Protein AF-A0A0W8FXA2-F1 (afdb_monomer_lite)

Radius of gyration: 19.08 Å; chains: 1; bounding box: 35×36×41 Å

Organism: NCBI:txid938273

Sequence (66 aa):
MSIDEMKSLVSKLVEEKLTELLGDPDSNSELKESVKRRLKASFESEEQGKIGESAEEFAEKLGLKW

pLDDT: mean 87.75, std 7.1, range [61.62, 96.44]

Structure (mmCIF, N/CA/C/O backbone):
data_AF-A0A0W8FXA2-F1
#
_entry.id   AF-A0A0W8FXA2-F1
#
loop_
_atom_site.group_PDB
_atom_site.id
_atom_site.type_symbol
_atom_site.label_atom_id
_atom_site.label_alt_id
_atom_site.label_comp_id
_atom_site.label_asym_id
_atom_site.label_entity_id
_atom_site.label_seq_id
_atom_site.pdbx_PDB_ins_code
_atom_site.Cartn_x
_atom_site.Cartn_y
_atom_site.Cartn_z
_atom_site.occupancy
_atom_site.B_iso_or_equiv
_atom_site.auth_seq_id
_atom_site.auth_comp_id
_atom_site.auth_asym_id
_atom_site.auth_atom_id
_atom_site.pdbx_PDB_model_num
ATOM 1 N N . MET A 1 1 ? 19.298 -16.805 -15.678 1.00 61.62 1 MET A N 1
ATOM 2 C CA . MET A 1 1 ? 18.653 -15.492 -15.836 1.00 61.62 1 MET A CA 1
ATOM 3 C C . MET A 1 1 ? 18.163 -15.342 -17.261 1.00 61.62 1 MET A C 1
ATOM 5 O O . MET A 1 1 ? 18.979 -15.233 -18.171 1.00 61.62 1 MET A O 1
ATOM 9 N N . SER A 1 2 ? 16.849 -15.389 -17.447 1.00 92.19 2 SER A N 1
ATOM 10 C CA . SER A 1 2 ? 16.181 -15.011 -18.693 1.00 92.19 2 SER A CA 1
ATOM 11 C C . SER A 1 2 ? 16.208 -13.489 -18.883 1.00 92.19 2 SER A C 1
ATOM 13 O O . SER A 1 2 ? 16.371 -12.727 -17.927 1.00 92.19 2 SER A O 1
ATOM 15 N N . ILE A 1 3 ? 16.003 -13.038 -20.120 1.00 93.44 3 ILE A N 1
ATOM 16 C CA . ILE A 1 3 ? 15.810 -11.621 -20.450 1.00 93.44 3 ILE A CA 1
ATOM 17 C C . ILE A 1 3 ? 14.628 -11.039 -19.660 1.00 93.44 3 ILE A C 1
ATOM 19 O O . ILE A 1 3 ? 14.709 -9.905 -19.198 1.00 93.44 3 ILE A O 1
ATOM 23 N N . ASP A 1 4 ? 13.559 -11.809 -19.454 1.00 94.69 4 ASP A N 1
ATOM 24 C CA . ASP A 1 4 ? 12.390 -11.343 -18.698 1.00 94.69 4 ASP A CA 1
ATOM 25 C C . ASP A 1 4 ? 12.682 -11.193 -17.202 1.00 94.69 4 ASP A C 1
ATOM 27 O O . ASP A 1 4 ? 12.259 -10.218 -16.582 1.00 94.69 4 ASP A O 1
ATOM 31 N N . GLU A 1 5 ? 13.486 -12.096 -16.633 1.00 92.62 5 GLU A N 1
ATOM 32 C CA . GLU A 1 5 ? 13.953 -11.971 -15.248 1.00 92.62 5 GLU A CA 1
ATOM 33 C C . GLU A 1 5 ? 14.834 -10.727 -15.083 1.00 92.62 5 GLU A C 1
ATOM 35 O O . GLU A 1 5 ? 14.663 -9.965 -14.134 1.00 92.62 5 GLU A O 1
ATOM 40 N N . MET A 1 6 ? 15.730 -10.467 -16.041 1.00 94.94 6 MET A N 1
ATOM 41 C CA . MET A 1 6 ? 16.568 -9.265 -16.038 1.00 94.94 6 MET A CA 1
ATOM 42 C C . MET A 1 6 ? 15.733 -7.985 -16.163 1.00 94.94 6 MET A C 1
ATOM 44 O O . MET A 1 6 ? 15.955 -7.041 -15.407 1.00 94.94 6 MET A O 1
ATOM 48 N N . LYS A 1 7 ? 14.752 -7.948 -17.073 1.00 95.31 7 LYS A N 1
ATOM 49 C CA . LYS A 1 7 ? 13.834 -6.807 -17.209 1.00 95.31 7 LYS A CA 1
ATOM 50 C C . LYS A 1 7 ? 13.071 -6.552 -15.915 1.00 95.31 7 LYS A C 1
ATOM 52 O O . LYS A 1 7 ? 13.000 -5.409 -15.482 1.00 95.31 7 LYS A O 1
ATOM 57 N N . SER A 1 8 ? 12.559 -7.604 -15.274 1.00 96.12 8 SER A N 1
ATOM 58 C CA . SER A 1 8 ? 11.852 -7.473 -13.999 1.00 96.12 8 SER A CA 1
ATOM 59 C C . SER A 1 8 ? 12.751 -6.904 -12.899 1.00 96.12 8 SER A C 1
ATOM 61 O O . SER A 1 8 ? 12.314 -6.018 -12.167 1.00 96.12 8 SER A O 1
ATOM 63 N N . LEU A 1 9 ? 14.005 -7.359 -12.805 1.00 96.12 9 LEU A N 1
ATOM 64 C CA . LEU A 1 9 ? 14.969 -6.833 -11.834 1.00 96.12 9 LEU A CA 1
ATOM 65 C C . LEU A 1 9 ? 15.265 -5.348 -12.067 1.00 96.12 9 LEU A C 1
ATOM 67 O O . LEU A 1 9 ? 15.245 -4.565 -11.121 1.00 96.12 9 LEU A O 1
ATOM 71 N N . VAL A 1 10 ? 15.499 -4.952 -13.321 1.00 95.94 10 VAL A N 1
ATOM 72 C CA . VAL A 1 10 ? 15.763 -3.548 -13.669 1.00 95.94 10 VAL A CA 1
ATOM 73 C C . VAL A 1 10 ? 14.540 -2.676 -13.393 1.00 95.94 10 VAL A C 1
ATOM 75 O O . VAL A 1 10 ? 14.690 -1.611 -12.804 1.00 95.94 10 VAL A O 1
ATOM 78 N N . SER A 1 11 ? 13.333 -3.121 -13.756 1.00 96.19 11 SER A N 1
ATOM 79 C CA . SER A 1 11 ? 12.099 -2.381 -13.471 1.00 96.19 11 SER A CA 1
ATOM 80 C C . SER A 1 11 ? 11.908 -2.139 -11.976 1.00 96.19 11 SER A C 1
ATOM 82 O O . SER A 1 11 ? 11.645 -1.005 -11.590 1.00 96.19 11 SER A O 1
ATOM 84 N N . LYS A 1 12 ? 12.116 -3.165 -11.141 1.00 94.75 12 LYS A N 1
ATOM 85 C CA . LYS A 1 12 ? 12.021 -3.028 -9.680 1.00 94.75 12 LYS A CA 1
ATOM 86 C C . LYS A 1 12 ? 13.046 -2.044 -9.124 1.00 94.75 12 LYS A C 1
ATOM 88 O O . LYS A 1 12 ? 12.692 -1.196 -8.319 1.00 94.75 12 LYS A O 1
ATOM 93 N N . LEU A 1 13 ? 14.296 -2.125 -9.583 1.00 96.44 13 LEU A N 1
ATOM 94 C CA . LEU A 1 13 ? 15.350 -1.213 -9.136 1.00 96.44 13 LEU A CA 1
ATOM 95 C C . LEU A 1 13 ? 15.044 0.244 -9.515 1.00 96.44 13 LEU A C 1
ATOM 97 O O . LEU A 1 13 ? 15.306 1.160 -8.739 1.00 96.44 13 LEU A O 1
ATOM 101 N N . VAL A 1 14 ? 14.500 0.467 -10.715 1.00 95.88 14 VAL A N 1
ATOM 102 C CA . VAL A 1 14 ? 14.090 1.803 -11.163 1.00 95.88 14 VAL A CA 1
ATOM 103 C C . VAL A 1 14 ? 12.928 2.320 -10.321 1.00 95.88 14 VAL A C 1
ATOM 105 O O . VAL A 1 14 ? 12.985 3.462 -9.881 1.00 95.88 14 VAL A O 1
ATOM 108 N N . GLU A 1 15 ? 11.910 1.498 -10.071 1.00 92.88 15 GLU A N 1
ATOM 109 C CA . GLU A 1 15 ? 10.777 1.851 -9.209 1.00 92.88 15 GLU A CA 1
ATOM 110 C C . GLU A 1 15 ? 11.244 2.240 -7.802 1.00 92.88 15 GLU A C 1
ATOM 112 O O . GLU A 1 15 ? 10.923 3.330 -7.339 1.00 92.88 15 GLU A O 1
ATOM 117 N N . GLU A 1 16 ? 12.109 1.430 -7.186 1.00 93.75 16 GLU A N 1
ATOM 118 C CA . GLU A 1 16 ? 12.699 1.711 -5.873 1.00 93.75 16 GLU A CA 1
ATOM 119 C C . GLU A 1 16 ? 13.421 3.067 -5.850 1.00 93.75 16 GLU A C 1
ATOM 121 O O . GLU A 1 16 ? 13.173 3.891 -4.970 1.00 93.75 16 GLU A O 1
ATOM 126 N N . LYS A 1 17 ? 14.260 3.356 -6.855 1.00 94.88 17 LYS A N 1
ATOM 127 C CA . LYS A 1 17 ? 14.954 4.650 -6.945 1.00 94.88 17 LYS A CA 1
ATOM 128 C C . LYS A 1 17 ? 14.026 5.824 -7.211 1.00 94.88 17 LYS A C 1
ATOM 130 O O . LYS A 1 17 ? 14.280 6.913 -6.700 1.00 94.88 17 LYS A O 1
ATOM 135 N N . LEU A 1 18 ? 12.959 5.633 -7.978 1.00 92.69 18 LEU A N 1
ATOM 136 C CA . LEU A 1 18 ? 11.958 6.676 -8.179 1.00 92.69 18 LEU A CA 1
ATOM 137 C C . LEU A 1 18 ? 11.204 6.972 -6.880 1.00 92.69 18 LEU A C 1
ATOM 139 O O . LEU A 1 18 ? 11.047 8.144 -6.547 1.00 92.69 18 LEU A O 1
ATOM 143 N N . THR A 1 19 ? 10.812 5.952 -6.117 1.00 89.75 19 THR A N 1
ATOM 144 C CA . THR A 1 19 ? 10.163 6.125 -4.809 1.00 89.75 19 THR A CA 1
ATOM 145 C C . THR A 1 19 ? 11.096 6.776 -3.786 1.00 89.75 19 THR A C 1
ATOM 147 O O . THR A 1 19 ? 10.660 7.657 -3.053 1.00 89.75 19 THR A O 1
ATOM 150 N N . GLU A 1 20 ? 12.386 6.420 -3.754 1.00 91.00 20 GLU A N 1
ATOM 151 C CA . GLU A 1 20 ? 13.371 7.090 -2.888 1.00 91.00 20 GLU A CA 1
ATOM 152 C C . GLU A 1 20 ? 13.501 8.591 -3.199 1.00 91.00 20 GLU A C 1
ATOM 154 O O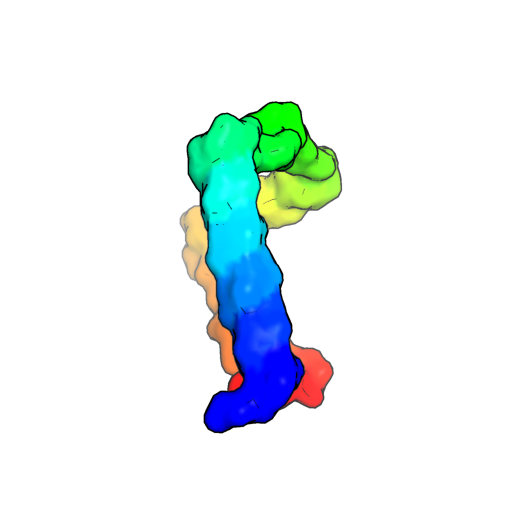 . GLU A 1 20 ? 13.619 9.408 -2.287 1.00 91.00 20 GLU A O 1
ATOM 159 N N . LEU A 1 21 ? 13.507 8.957 -4.485 1.00 92.88 21 LEU A N 1
ATOM 160 C CA . LEU A 1 21 ? 13.744 10.335 -4.923 1.00 92.88 21 LEU A CA 1
ATOM 161 C C . LEU A 1 21 ? 12.491 11.210 -4.872 1.00 92.88 21 LEU A C 1
ATOM 163 O O . LEU A 1 21 ? 12.591 12.403 -4.586 1.00 92.88 21 LEU A O 1
ATOM 167 N N . LEU A 1 22 ? 11.333 10.643 -5.206 1.00 90.12 22 LEU A N 1
ATOM 168 C CA . LEU A 1 22 ? 10.081 11.381 -5.385 1.00 90.12 22 LEU A CA 1
ATOM 169 C C . LEU A 1 22 ? 9.095 11.169 -4.229 1.00 90.12 22 LEU A C 1
ATOM 171 O O . LEU A 1 22 ? 8.134 11.928 -4.111 1.00 90.12 22 LEU A O 1
ATOM 175 N N . GLY A 1 23 ? 9.349 10.184 -3.364 1.00 82.50 23 GLY A N 1
ATOM 176 C CA . GLY A 1 23 ? 8.432 9.747 -2.317 1.00 82.50 23 GLY A CA 1
ATOM 177 C C . GLY A 1 23 ? 7.333 8.824 -2.844 1.00 82.50 23 GLY A C 1
ATOM 178 O O . GLY A 1 23 ? 7.229 8.557 -4.043 1.00 82.50 23 GLY A O 1
ATOM 179 N N . ASP A 1 24 ? 6.499 8.325 -1.931 1.00 80.81 24 ASP A N 1
ATOM 180 C CA . ASP A 1 24 ? 5.311 7.559 -2.304 1.00 80.81 24 ASP A CA 1
ATOM 181 C C . ASP A 1 24 ? 4.251 8.525 -2.872 1.00 80.81 24 ASP A C 1
ATOM 183 O O . ASP A 1 24 ? 3.808 9.427 -2.146 1.00 80.81 24 ASP A O 1
ATOM 187 N N . PRO A 1 25 ? 3.841 8.375 -4.149 1.00 77.56 25 PRO A N 1
ATOM 188 C CA . PRO A 1 25 ? 2.838 9.241 -4.765 1.00 77.56 25 PRO A CA 1
ATOM 189 C C . PRO A 1 25 ? 1.494 9.214 -4.024 1.00 77.56 25 PRO A C 1
ATOM 191 O O . PRO A 1 25 ? 0.760 10.204 -4.068 1.00 77.56 25 PRO A O 1
ATOM 194 N N . ASP A 1 26 ? 1.194 8.127 -3.310 1.00 82.38 26 ASP A N 1
ATOM 195 C CA . ASP A 1 26 ? -0.028 7.955 -2.531 1.00 82.38 26 ASP A CA 1
ATOM 196 C C . ASP A 1 26 ? 0.084 8.473 -1.088 1.00 82.38 26 ASP A C 1
ATOM 198 O O . ASP A 1 26 ? -0.890 8.404 -0.340 1.00 82.38 26 ASP A O 1
ATOM 202 N N . SER A 1 27 ? 1.210 9.075 -0.686 1.00 76.44 27 SER A N 1
ATOM 203 C CA . SER A 1 27 ? 1.418 9.564 0.694 1.00 76.44 27 SER A CA 1
ATOM 204 C C . SER A 1 27 ? 0.350 10.557 1.178 1.00 76.44 27 SER A C 1
ATOM 206 O O . SER A 1 27 ? 0.122 10.681 2.378 1.00 76.44 27 SER A O 1
ATOM 208 N N . ASN A 1 28 ? -0.294 11.285 0.259 1.00 79.06 28 ASN A N 1
ATOM 209 C CA . ASN A 1 28 ? -1.364 12.246 0.561 1.00 79.06 28 ASN A CA 1
ATOM 210 C C . ASN A 1 28 ? -2.763 11.724 0.190 1.00 79.06 28 ASN A C 1
ATOM 212 O O . ASN A 1 28 ? -3.743 12.470 0.256 1.00 79.06 28 ASN A O 1
ATOM 216 N N . SER A 1 29 ? -2.865 10.467 -0.239 1.00 86.25 29 SER A N 1
ATOM 217 C CA . SER A 1 29 ? -4.128 9.843 -0.609 1.00 86.25 29 SER A CA 1
ATOM 218 C C . SER A 1 29 ? -4.902 9.442 0.646 1.00 86.25 29 SER A C 1
ATOM 220 O O . SER A 1 29 ? -4.397 8.757 1.534 1.00 86.25 29 SER A O 1
ATOM 222 N N . GLU A 1 30 ? -6.176 9.825 0.714 1.00 88.50 30 GLU A N 1
ATOM 223 C CA . GLU A 1 30 ? -7.073 9.320 1.749 1.00 88.50 30 GLU A CA 1
ATOM 224 C C . GLU A 1 30 ? -7.671 7.963 1.368 1.00 88.50 30 GLU A C 1
ATOM 226 O O . GLU A 1 30 ? -8.032 7.700 0.216 1.00 88.50 30 GLU A O 1
ATOM 231 N N . LEU A 1 31 ? -7.882 7.111 2.374 1.00 88.00 31 LEU A N 1
ATOM 232 C CA . LEU A 1 31 ? -8.677 5.902 2.197 1.00 88.00 31 LEU A CA 1
ATOM 233 C C . LEU A 1 31 ? -10.100 6.262 1.758 1.00 88.00 31 LEU A C 1
ATOM 235 O O . LEU A 1 31 ? -10.759 7.118 2.347 1.00 88.00 31 LEU A O 1
ATOM 239 N N . LYS A 1 32 ? -10.626 5.524 0.779 1.00 92.31 32 LYS A N 1
ATOM 240 C CA . LYS A 1 32 ? -12.042 5.621 0.409 1.00 92.31 32 LYS A CA 1
ATOM 241 C C . LYS A 1 32 ? -12.919 5.319 1.625 1.00 92.31 32 LYS A C 1
ATOM 243 O O . LYS A 1 32 ? -12.651 4.380 2.374 1.00 92.31 32 LYS A O 1
ATOM 248 N N . GLU A 1 33 ? -14.032 6.033 1.759 1.00 91.88 33 GLU A N 1
ATOM 249 C CA . GLU A 1 33 ? -14.979 5.849 2.870 1.00 91.88 33 GLU A CA 1
ATOM 250 C C . GLU A 1 33 ? -15.492 4.404 3.007 1.00 91.88 33 GLU A C 1
ATOM 252 O O . GLU A 1 33 ? -15.726 3.917 4.112 1.00 91.88 33 GLU A O 1
ATOM 257 N N . SER A 1 34 ? -15.623 3.673 1.896 1.00 92.06 34 SER A N 1
ATOM 258 C CA . SER A 1 34 ? -15.962 2.244 1.917 1.00 92.06 34 SER A CA 1
ATOM 259 C C . SER A 1 34 ? -14.890 1.388 2.598 1.00 92.06 34 SER A C 1
ATOM 261 O O . SER A 1 34 ? -15.224 0.461 3.333 1.00 92.06 34 SER A O 1
ATOM 263 N N . VAL A 1 35 ? -13.614 1.714 2.384 1.00 91.81 35 VAL A N 1
ATOM 264 C CA . VAL A 1 35 ? -12.469 1.017 2.980 1.00 91.81 35 VAL A CA 1
ATOM 265 C C . VAL A 1 35 ? -12.355 1.370 4.459 1.00 91.81 35 VAL A C 1
ATOM 267 O O . VAL A 1 35 ? -12.252 0.456 5.274 1.00 91.81 35 VAL A O 1
ATOM 270 N N . LYS A 1 36 ? -12.478 2.659 4.823 1.00 93.12 36 LYS A N 1
ATOM 271 C CA . LYS A 1 36 ? -12.499 3.108 6.229 1.00 93.12 36 LYS A CA 1
ATOM 272 C C . LYS A 1 36 ? -13.584 2.379 7.032 1.00 93.12 36 LYS A C 1
ATOM 274 O O . LYS A 1 36 ? -13.294 1.823 8.088 1.00 93.12 36 LYS A O 1
ATOM 279 N N . ARG A 1 37 ? -14.820 2.312 6.512 1.00 93.75 37 ARG A N 1
ATOM 280 C CA . ARG A 1 37 ? -15.934 1.595 7.165 1.00 93.75 37 ARG A CA 1
ATOM 281 C C . ARG A 1 37 ? -15.647 0.109 7.364 1.00 93.75 37 ARG A C 1
ATOM 283 O O . ARG A 1 37 ? -15.916 -0.417 8.439 1.00 93.75 37 ARG A O 1
ATOM 290 N N . ARG A 1 38 ? -15.105 -0.562 6.343 1.00 92.94 38 ARG A N 1
ATOM 291 C CA . ARG A 1 38 ? -14.793 -1.995 6.416 1.00 92.94 38 ARG A CA 1
ATOM 292 C C . ARG A 1 38 ? -13.683 -2.285 7.427 1.00 92.94 38 ARG A C 1
ATOM 294 O O . ARG A 1 38 ? -13.821 -3.218 8.205 1.00 92.94 38 ARG A O 1
ATOM 301 N N . LEU A 1 39 ? -12.627 -1.469 7.444 1.00 90.81 39 LEU A N 1
ATOM 302 C CA . LEU A 1 39 ? -11.544 -1.584 8.425 1.00 90.81 39 LEU A CA 1
ATOM 303 C C . LEU A 1 39 ? -12.051 -1.363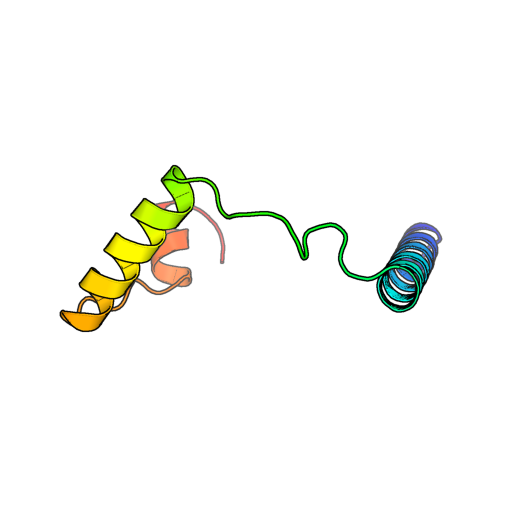 9.848 1.00 90.81 39 LEU A C 1
ATOM 305 O O . LEU A 1 39 ? -11.739 -2.158 10.725 1.00 90.81 39 LEU A O 1
ATOM 309 N N . LYS A 1 40 ? -12.886 -0.340 10.066 1.00 92.81 40 LYS A N 1
ATOM 310 C CA . LYS A 1 40 ? -13.476 -0.076 11.382 1.00 92.81 40 LYS A CA 1
ATOM 311 C C . LYS A 1 40 ? -14.271 -1.277 11.905 1.00 92.81 40 LYS A C 1
ATOM 313 O O . LYS A 1 40 ? -14.042 -1.705 13.027 1.00 92.81 40 LYS A O 1
ATOM 318 N N . ALA A 1 41 ? -15.134 -1.858 11.071 1.00 89.44 41 ALA A N 1
ATOM 319 C CA . ALA A 1 41 ? -15.892 -3.055 11.435 1.00 89.44 41 ALA A CA 1
ATOM 320 C C . ALA A 1 41 ? -14.985 -4.265 11.726 1.00 89.44 41 ALA A C 1
ATOM 322 O O . ALA A 1 41 ? -15.279 -5.050 12.623 1.00 89.44 41 ALA A O 1
ATOM 323 N N . SER A 1 42 ? -13.881 -4.409 10.984 1.00 86.56 42 SER A N 1
ATOM 324 C CA . SER A 1 42 ? -12.891 -5.465 11.223 1.00 86.56 42 SER A CA 1
ATOM 325 C C . SER A 1 42 ? -12.216 -5.299 12.585 1.00 86.56 42 SER A C 1
ATOM 327 O O . SER A 1 42 ? -12.200 -6.245 13.364 1.00 86.56 42 SER A O 1
ATOM 329 N N . PHE A 1 43 ? -11.735 -4.094 12.910 1.00 88.75 43 PHE A N 1
ATOM 330 C CA . PHE A 1 43 ? -11.094 -3.820 14.199 1.00 88.75 43 PHE A CA 1
ATOM 331 C C . PHE A 1 43 ? -12.051 -4.011 15.379 1.00 88.75 43 PHE A C 1
ATOM 333 O O . PHE A 1 43 ? -11.693 -4.667 16.349 1.00 88.75 43 PHE A O 1
A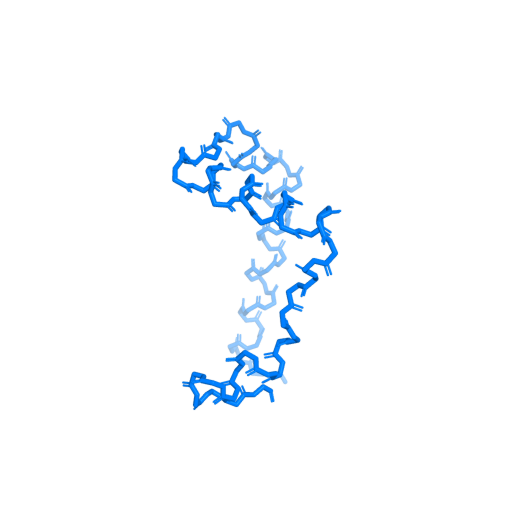TOM 340 N N . GLU A 1 44 ? -13.290 -3.519 15.277 1.00 90.69 44 GLU A N 1
ATOM 341 C CA . GLU A 1 44 ? -14.315 -3.733 16.309 1.00 90.69 44 GLU A CA 1
ATOM 342 C C . GLU A 1 44 ? -14.624 -5.230 16.512 1.00 90.69 44 GLU A C 1
ATOM 344 O O . GLU A 1 44 ? -14.891 -5.669 17.630 1.00 90.69 44 GLU A O 1
ATOM 349 N N . SER A 1 45 ? -14.582 -6.031 15.442 1.00 87.00 45 SER A N 1
ATOM 350 C CA . SER A 1 45 ? -14.766 -7.485 15.511 1.00 87.00 45 SER A CA 1
ATOM 351 C C . SER A 1 45 ? -13.592 -8.176 16.213 1.00 87.00 45 SER A C 1
ATOM 353 O O . SER A 1 45 ? -13.807 -9.048 17.058 1.00 87.00 45 SER A O 1
ATOM 355 N N . GLU A 1 46 ? -12.361 -7.768 15.905 1.00 85.81 46 GLU A N 1
ATOM 356 C CA . GLU A 1 46 ? -11.151 -8.289 16.548 1.00 85.81 46 GLU A CA 1
ATOM 357 C C . GLU A 1 46 ? -11.088 -7.929 18.038 1.00 85.81 46 GLU A C 1
ATOM 359 O O . GLU A 1 46 ? -10.801 -8.802 18.857 1.00 85.81 46 GLU A O 1
ATOM 364 N N . GLU A 1 47 ? -11.443 -6.695 18.419 1.00 84.56 47 GLU A N 1
ATOM 365 C CA . GLU A 1 47 ? -11.549 -6.275 19.827 1.00 84.56 47 GLU A CA 1
ATOM 366 C C . GLU A 1 47 ? -12.576 -7.105 20.612 1.00 84.56 47 GLU A C 1
ATOM 368 O O . GLU A 1 47 ? -12.406 -7.357 21.804 1.00 84.56 47 GLU A O 1
ATOM 373 N N . GLN A 1 48 ? -13.627 -7.584 19.943 1.00 86.56 48 GLN A N 1
ATOM 374 C CA . GLN A 1 48 ? -14.624 -8.495 20.515 1.00 86.56 48 GLN A CA 1
ATOM 375 C C . GLN A 1 48 ? -14.157 -9.962 20.557 1.00 86.56 48 GLN A C 1
ATOM 377 O O . GLN A 1 48 ? -14.948 -10.851 20.880 1.00 86.56 48 GLN A O 1
ATOM 382 N N . GLY A 1 49 ? -12.892 -10.236 20.224 1.00 80.81 49 GLY A N 1
ATOM 383 C CA . GLY A 1 49 ? -12.297 -11.571 20.240 1.00 80.81 49 GLY A CA 1
ATOM 384 C C . GLY A 1 49 ? -12.631 -12.426 19.017 1.00 80.81 49 GLY A C 1
ATOM 385 O O . GLY A 1 49 ? -12.274 -13.604 18.983 1.00 80.81 49 GLY A O 1
ATOM 386 N N . LYS A 1 50 ? -13.291 -11.863 17.998 1.00 78.88 50 LYS A N 1
ATOM 387 C CA . LYS A 1 50 ? -13.507 -12.529 16.709 1.00 78.88 50 LYS A CA 1
ATOM 388 C C . LYS A 1 50 ? -12.312 -12.232 15.812 1.00 78.88 50 LYS A C 1
ATOM 390 O O . LYS A 1 50 ? -12.407 -11.438 14.876 1.00 78.88 50 LYS A O 1
ATOM 395 N N . ILE A 1 51 ? -11.181 -12.845 16.153 1.00 72.56 51 I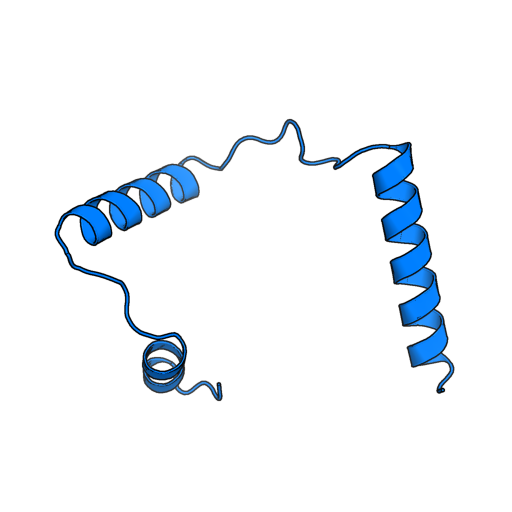LE A N 1
ATOM 396 C CA . ILE A 1 51 ? -10.004 -12.868 15.285 1.00 72.56 51 ILE A CA 1
ATOM 397 C C . ILE A 1 51 ? -10.437 -13.538 13.977 1.00 72.56 51 ILE A C 1
ATOM 399 O O . ILE A 1 51 ? -11.156 -14.540 14.007 1.00 72.56 51 ILE A O 1
ATOM 403 N N . GLY A 1 52 ? -10.081 -12.924 12.847 1.00 72.25 52 GLY A N 1
ATOM 404 C CA . GLY A 1 52 ? -10.438 -13.418 11.521 1.00 72.25 52 GLY A CA 1
ATOM 405 C C . GLY A 1 52 ? -10.020 -14.873 11.294 1.00 72.25 52 GLY A C 1
ATOM 406 O O . GLY A 1 52 ? -9.213 -15.444 12.024 1.00 72.25 52 GLY A O 1
ATOM 407 N N . GLU A 1 53 ? -10.590 -15.481 10.264 1.00 79.00 53 GLU A N 1
ATOM 408 C CA . GLU A 1 53 ? -10.184 -16.812 9.816 1.00 79.00 53 GLU A CA 1
ATOM 409 C C . GLU A 1 53 ? -8.759 -16.808 9.254 1.00 79.00 53 GLU A C 1
ATOM 411 O O . GLU A 1 53 ? -8.274 -15.790 8.745 1.00 79.00 53 GLU A O 1
ATOM 416 N N . SER A 1 54 ? -8.078 -17.950 9.351 1.00 84.06 54 SER A N 1
ATOM 417 C CA . SER A 1 54 ? -6.758 -18.089 8.747 1.00 84.06 54 SER A CA 1
ATOM 418 C C . SER A 1 54 ? -6.847 -17.957 7.227 1.00 84.06 54 SER A C 1
ATOM 420 O O . SER A 1 54 ? -7.871 -18.237 6.602 1.00 84.06 54 SER A O 1
ATOM 422 N N . ALA A 1 55 ? -5.749 -17.529 6.609 1.00 80.69 55 ALA A N 1
ATOM 423 C CA . ALA A 1 55 ? -5.727 -17.336 5.167 1.00 80.69 55 ALA A CA 1
ATOM 424 C C . ALA A 1 55 ? -5.908 -18.656 4.388 1.00 80.69 55 ALA A C 1
ATOM 426 O O . ALA A 1 55 ? -6.489 -18.649 3.306 1.00 80.69 55 ALA A O 1
ATOM 427 N N . GLU A 1 56 ? -5.488 -19.779 4.976 1.00 85.00 56 GLU A N 1
ATOM 428 C CA . GLU A 1 56 ? -5.715 -21.130 4.455 1.00 85.00 56 GLU A CA 1
ATOM 429 C C . GLU A 1 56 ? -7.206 -21.511 4.510 1.00 85.00 56 GLU A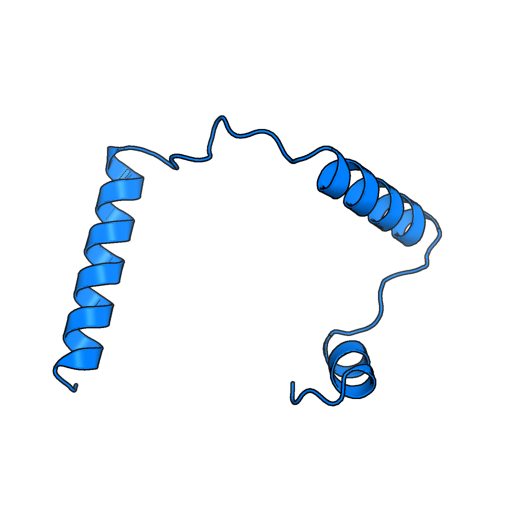 C 1
ATOM 431 O O . GLU A 1 56 ? -7.780 -21.860 3.480 1.00 85.00 56 GLU A O 1
ATOM 436 N N . GLU A 1 57 ? -7.877 -21.326 5.655 1.00 84.56 57 GLU A N 1
ATOM 437 C CA . GLU A 1 57 ? -9.328 -21.563 5.791 1.00 84.56 57 GLU A CA 1
ATOM 438 C C . GLU A 1 57 ? -10.154 -20.675 4.844 1.00 84.56 57 GLU A C 1
ATOM 440 O O . GLU A 1 57 ? -11.145 -21.121 4.257 1.00 84.56 57 GLU A O 1
ATOM 445 N N . PHE A 1 58 ? -9.732 -19.423 4.658 1.00 85.00 58 PHE A N 1
ATOM 446 C CA . PHE A 1 58 ? -10.374 -18.492 3.734 1.00 85.00 58 PHE A CA 1
ATOM 447 C C . PHE A 1 58 ? -10.192 -18.910 2.272 1.00 85.00 58 PHE A C 1
ATOM 449 O O . PHE A 1 58 ? -11.137 -18.842 1.479 1.00 85.00 58 PHE A O 1
ATOM 456 N N . ALA A 1 59 ? -8.992 -19.366 1.905 1.00 87.31 59 ALA A N 1
ATOM 457 C CA . ALA A 1 59 ? -8.699 -19.863 0.567 1.00 87.31 59 ALA A CA 1
ATOM 458 C C . ALA A 1 59 ? -9.500 -21.134 0.251 1.00 87.31 59 ALA A C 1
ATOM 460 O O . ALA A 1 59 ? -10.108 -21.208 -0.820 1.00 87.31 59 ALA A O 1
ATOM 461 N N . GLU A 1 60 ? -9.594 -22.079 1.194 1.00 89.12 60 GLU A N 1
ATOM 462 C CA . GLU A 1 60 ? -10.404 -23.292 1.041 1.00 89.12 60 GLU A CA 1
ATOM 463 C C . GLU 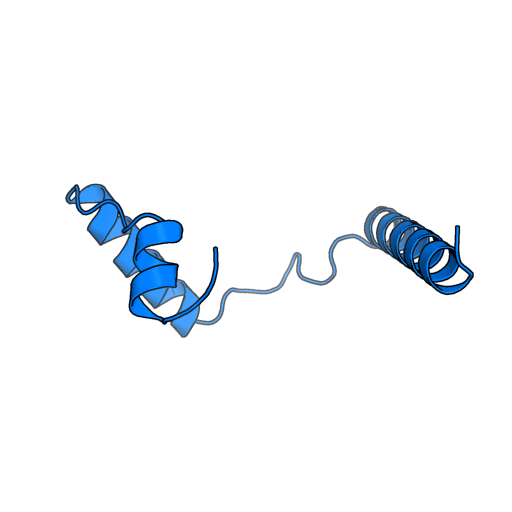A 1 60 ? -11.884 -22.972 0.793 1.00 89.12 60 GLU A C 1
ATOM 465 O O . GLU A 1 60 ? -12.486 -23.520 -0.135 1.00 89.12 60 GLU A O 1
ATOM 470 N N . LYS A 1 61 ? -12.470 -22.028 1.546 1.00 87.44 61 LYS A N 1
ATOM 471 C CA . LYS A 1 61 ? -13.864 -21.584 1.335 1.00 87.44 61 LYS A CA 1
ATOM 472 C C . LYS A 1 61 ? -14.107 -21.002 -0.056 1.00 87.44 61 LYS A C 1
ATOM 474 O O . LYS A 1 61 ? -15.218 -21.101 -0.575 1.00 87.44 61 LYS A O 1
ATOM 479 N N . LEU A 1 62 ? -13.090 -20.383 -0.649 1.00 89.25 62 LEU A N 1
ATOM 480 C CA . LEU A 1 62 ? -13.153 -19.798 -1.988 1.00 89.25 62 LEU A CA 1
ATOM 481 C C . LEU A 1 62 ? -12.744 -20.779 -3.097 1.00 89.25 62 LEU A C 1
ATOM 483 O O . LEU A 1 62 ? -12.788 -20.412 -4.272 1.00 89.25 62 LEU A O 1
ATOM 487 N N . GLY A 1 63 ? -12.358 -22.013 -2.755 1.00 90.06 63 GLY A N 1
ATOM 488 C CA . GLY A 1 63 ? -11.834 -22.990 -3.712 1.00 90.06 63 GLY A CA 1
ATOM 489 C C . GLY A 1 63 ? -10.487 -22.578 -4.317 1.00 90.06 63 GLY A C 1
ATOM 490 O O . GLY A 1 63 ? -10.152 -22.997 -5.427 1.00 90.06 63 GLY A O 1
ATOM 491 N N . LEU A 1 64 ? -9.736 -21.727 -3.618 1.00 89.00 64 LEU A N 1
ATOM 492 C CA . LEU A 1 64 ? -8.417 -21.253 -4.018 1.00 89.00 64 LEU A CA 1
ATOM 493 C C . LEU A 1 64 ? -7.333 -22.140 -3.397 1.00 89.00 64 LEU A C 1
ATOM 495 O O . LEU A 1 64 ? -7.502 -22.680 -2.308 1.00 89.00 64 LEU A O 1
ATOM 499 N N . LYS A 1 65 ? -6.201 -22.284 -4.093 1.00 78.06 65 LYS A N 1
ATOM 500 C CA . LYS A 1 65 ? -5.003 -22.903 -3.514 1.00 78.06 65 LYS A CA 1
ATOM 501 C C . LYS A 1 65 ? -4.210 -21.839 -2.761 1.00 78.06 65 LYS A C 1
ATOM 503 O O . LYS A 1 65 ? -3.926 -20.794 -3.349 1.00 78.06 65 LYS A O 1
ATOM 508 N N . TRP A 1 66 ? -3.896 -22.126 -1.501 1.00 72.19 66 TRP A N 1
ATOM 509 C CA . TRP A 1 66 ? -3.005 -21.337 -0.653 1.00 72.19 66 TRP A CA 1
ATOM 510 C C . TRP A 1 66 ? -1.551 -21.778 -0.843 1.00 72.19 66 TRP A C 1
ATOM 512 O O . TRP A 1 66 ? -1.325 -23.007 -0.957 1.00 72.19 66 TRP A O 1
#

Foldseek 3Di:
DDPVVVVVVVVVVVVVVCCVVVNDPCPVPDDDPVVVVVVVVQVVCVVVVNDDDDPCVVCVVVVHDD

Secondary structure (DSSP, 8-state):
--HHHHHHHHHHHHHHHHHHHH--TTTTPPPPHHHHHHHHHHHHHHHTT-PPPPHHHHHHHTT---